Protein AF-A0A1Y3TBM9-F1 (afdb_monomer_lite)

Sequence (61 aa):
MRVISMELQKALEEYEKYFGERYFFYIGFQKTDEEIISEIQKCISTGKKQRPPKYEDDLIY

Secondary structure (DSSP, 8-state):
-----HHHHHHHHHHHHHHSS-----TT----HHHHHHHHHHHHHHT-PPPPP---TT---

Foldseek 3Di:
DPPQDPLLVVLQVVLCVQPVDGADDDPPDPDDSVNSSVVSVVCSVVVHHDDPDPPPPPPPD

pLDDT: mean 78.28, std 15.0, range [45.47, 93.31]

Radius of gyration: 12.76 Å; chains: 1; bounding box: 29×19×36 Å

Structure (mmCIF, N/CA/C/O backbone):
data_AF-A0A1Y3TBM9-F1
#
_entry.id   AF-A0A1Y3TBM9-F1
#
loop_
_atom_site.group_PDB
_atom_site.id
_atom_site.type_symbol
_atom_site.label_atom_id
_atom_site.label_alt_id
_atom_site.label_comp_id
_atom_site.label_asym_id
_atom_site.label_entity_id
_atom_site.label_seq_id
_atom_site.pdbx_PDB_ins_code
_atom_site.Cartn_x
_atom_site.Cartn_y
_atom_site.Cartn_z
_atom_site.occupancy
_atom_site.B_iso_or_equiv
_atom_site.auth_seq_id
_atom_site.auth_comp_id
_atom_site.auth_asym_id
_atom_site.auth_atom_id
_atom_site.pdbx_PDB_model_num
ATOM 1 N N . MET A 1 1 ? 20.805 -6.737 -6.558 1.00 45.47 1 MET A N 1
ATOM 2 C CA . MET A 1 1 ? 19.846 -6.742 -5.431 1.00 45.47 1 MET A CA 1
ATOM 3 C C . MET A 1 1 ? 19.534 -5.285 -5.123 1.00 45.47 1 MET A C 1
ATOM 5 O O . MET A 1 1 ? 20.461 -4.567 -4.771 1.00 45.47 1 MET A O 1
ATOM 9 N N . ARG A 1 2 ? 18.311 -4.797 -5.377 1.00 58.91 2 ARG A N 1
ATOM 10 C CA . ARG A 1 2 ? 17.942 -3.418 -5.010 1.00 58.91 2 ARG A CA 1
ATOM 11 C C . ARG A 1 2 ? 17.809 -3.389 -3.490 1.00 58.91 2 ARG A C 1
ATOM 13 O O . ARG A 1 2 ? 17.017 -4.151 -2.946 1.00 58.91 2 ARG A O 1
ATOM 20 N N . VAL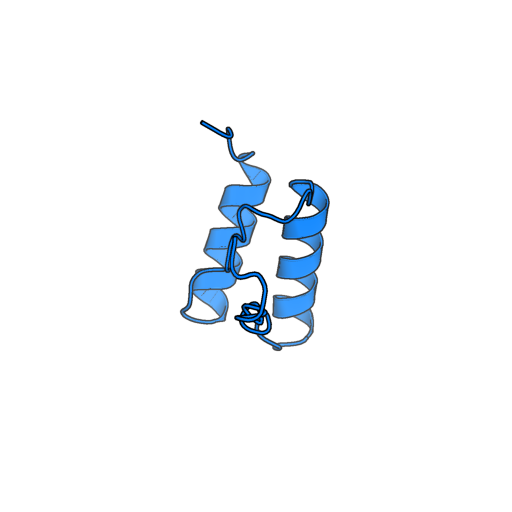 A 1 3 ? 18.636 -2.594 -2.818 1.00 63.00 3 VAL A N 1
ATOM 21 C CA . VAL A 1 3 ? 18.498 -2.372 -1.377 1.00 63.00 3 VAL A CA 1
ATOM 22 C C . VAL A 1 3 ? 17.279 -1.478 -1.207 1.00 63.00 3 VAL A C 1
ATOM 24 O O . VAL A 1 3 ? 17.286 -0.336 -1.651 1.00 63.00 3 VAL A O 1
ATOM 27 N N . ILE A 1 4 ? 16.209 -2.043 -0.659 1.00 69.56 4 ILE A N 1
ATOM 28 C CA . ILE A 1 4 ? 15.000 -1.308 -0.294 1.00 69.56 4 ILE A CA 1
ATOM 29 C C . ILE A 1 4 ? 15.357 -0.468 0.934 1.00 69.56 4 ILE A C 1
ATOM 31 O O . ILE A 1 4 ? 15.917 -0.999 1.896 1.00 69.56 4 ILE A O 1
ATOM 35 N N . SER A 1 5 ? 15.082 0.835 0.901 1.00 81.81 5 SER A N 1
ATOM 36 C CA . SER A 1 5 ? 15.271 1.691 2.075 1.00 81.81 5 SER A CA 1
ATOM 37 C C . SER A 1 5 ? 14.393 1.231 3.248 1.00 81.81 5 SER A C 1
ATOM 39 O O . SER A 1 5 ? 13.293 0.709 3.061 1.00 81.81 5 SER A O 1
ATOM 41 N N . MET A 1 6 ? 14.858 1.443 4.484 1.00 86.56 6 MET A N 1
ATOM 42 C CA . MET A 1 6 ? 14.101 1.071 5.691 1.00 86.56 6 MET A CA 1
ATOM 43 C C . MET A 1 6 ? 12.722 1.759 5.743 1.00 86.56 6 MET A C 1
ATOM 45 O O . MET A 1 6 ? 11.757 1.194 6.252 1.00 86.56 6 MET A O 1
ATOM 49 N N . GLU A 1 7 ? 12.611 2.960 5.168 1.00 87.25 7 GLU A N 1
ATOM 50 C CA . GLU A 1 7 ? 11.349 3.697 5.052 1.00 87.25 7 GLU A CA 1
ATOM 51 C C . GLU A 1 7 ? 10.386 3.060 4.050 1.00 87.25 7 GLU A C 1
ATOM 53 O O . GLU A 1 7 ? 9.201 2.905 4.353 1.00 87.25 7 GLU A O 1
ATOM 58 N N . LEU A 1 8 ? 10.891 2.621 2.893 1.00 87.06 8 LEU A N 1
ATOM 59 C CA . LEU A 1 8 ? 10.083 1.902 1.915 1.00 87.06 8 LEU A CA 1
ATOM 60 C C . LEU A 1 8 ? 9.584 0.579 2.500 1.00 87.06 8 LEU A C 1
ATOM 62 O O . LEU A 1 8 ? 8.406 0.267 2.362 1.00 87.06 8 LEU A O 1
ATOM 66 N N . GLN A 1 9 ? 10.436 -0.163 3.213 1.00 89.19 9 GLN A N 1
ATOM 67 C CA . GLN A 1 9 ? 10.019 -1.393 3.887 1.00 89.19 9 GLN A CA 1
ATOM 68 C C . GLN A 1 9 ? 8.855 -1.142 4.854 1.00 89.19 9 GLN A C 1
ATOM 70 O O . GLN A 1 9 ? 7.828 -1.814 4.767 1.00 89.19 9 GLN A O 1
ATOM 75 N N . LYS A 1 10 ? 8.973 -0.117 5.703 1.00 91.12 10 LYS A N 1
ATOM 76 C CA . LYS A 1 10 ? 7.923 0.247 6.657 1.00 91.12 10 LYS A CA 1
ATOM 77 C C . LYS A 1 10 ? 6.610 0.625 5.964 1.00 91.12 10 LYS A C 1
ATOM 79 O O . LYS A 1 10 ? 5.545 0.206 6.411 1.00 91.12 10 LYS A O 1
ATOM 84 N N . ALA A 1 11 ? 6.674 1.394 4.876 1.00 90.69 11 ALA A N 1
ATOM 85 C CA . ALA A 1 11 ? 5.486 1.766 4.110 1.00 90.69 11 ALA A CA 1
ATOM 86 C C . ALA A 1 11 ? 4.779 0.529 3.529 1.00 90.69 11 ALA A C 1
ATOM 88 O O . ALA A 1 11 ? 3.557 0.418 3.599 1.00 90.69 11 ALA A O 1
ATOM 89 N N . LEU A 1 12 ? 5.533 -0.441 3.007 1.00 90.12 12 LEU A N 1
ATOM 90 C CA . LEU A 1 12 ? 4.965 -1.685 2.480 1.00 90.12 12 LEU A CA 1
ATOM 91 C C . LEU A 1 12 ? 4.262 -2.517 3.548 1.00 90.12 12 LEU A C 1
ATOM 93 O O . LEU A 1 12 ? 3.174 -3.028 3.296 1.00 90.12 12 LEU A O 1
ATOM 97 N N . 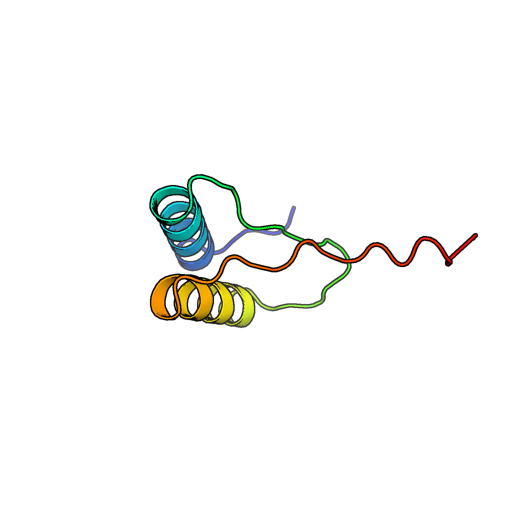GLU A 1 13 ? 4.874 -2.645 4.725 1.00 92.19 13 GLU A N 1
ATOM 98 C CA . GLU A 1 13 ? 4.273 -3.352 5.857 1.00 92.19 13 GLU A CA 1
ATOM 99 C C . GLU A 1 13 ? 2.981 -2.663 6.312 1.00 92.19 13 GLU A C 1
ATOM 101 O O . GLU A 1 13 ? 1.992 -3.325 6.627 1.00 92.19 13 GLU A O 1
ATOM 106 N N . GLU A 1 14 ? 2.954 -1.328 6.303 1.00 92.75 14 GLU A N 1
ATOM 107 C CA . GLU A 1 14 ? 1.755 -0.557 6.626 1.00 92.75 14 GLU A CA 1
ATOM 108 C C . GLU A 1 14 ? 0.642 -0.768 5.592 1.00 92.75 14 GLU A C 1
ATOM 110 O O . GLU A 1 14 ? -0.515 -0.982 5.963 1.00 92.75 14 GLU A O 1
ATOM 115 N N . TYR A 1 15 ? 0.992 -0.792 4.304 1.00 92.44 15 TYR A N 1
ATOM 116 C CA . TYR A 1 15 ? 0.058 -1.115 3.228 1.00 92.44 15 TYR A CA 1
ATOM 117 C C . TYR A 1 15 ? -0.528 -2.524 3.396 1.00 92.44 15 TYR A C 1
ATOM 119 O O . TYR A 1 15 ? -1.748 -2.694 3.338 1.00 92.44 15 TYR A O 1
ATOM 127 N N . GLU A 1 16 ? 0.320 -3.524 3.652 1.00 92.50 16 GLU A N 1
ATOM 128 C CA . GLU A 1 16 ? -0.096 -4.915 3.856 1.00 92.50 16 GLU A CA 1
ATOM 129 C C . GLU A 1 16 ? -1.002 -5.060 5.079 1.00 92.50 16 GLU A C 1
ATOM 131 O O . GLU A 1 16 ? -2.049 -5.703 5.002 1.00 92.50 16 GLU A O 1
ATOM 136 N N . LYS A 1 17 ? -0.672 -4.387 6.183 1.00 93.25 17 LYS A N 1
ATOM 137 C CA . LYS A 1 17 ? -1.501 -4.375 7.390 1.00 93.25 17 LYS A CA 1
ATOM 138 C C . LYS A 1 17 ? -2.860 -3.708 7.165 1.00 93.25 17 LYS A C 1
ATOM 140 O O . LYS A 1 17 ? -3.852 -4.161 7.732 1.00 93.25 17 LYS A O 1
ATOM 145 N N . TYR A 1 18 ? -2.912 -2.635 6.376 1.00 93.31 18 TYR A N 1
ATOM 146 C CA . TYR A 1 18 ? -4.147 -1.887 6.132 1.00 93.31 18 TYR A CA 1
ATOM 147 C C . TYR A 1 18 ? -5.082 -2.607 5.150 1.00 93.31 18 TYR A C 1
ATOM 149 O O . TYR A 1 18 ? -6.294 -2.641 5.355 1.00 93.31 18 TYR A O 1
ATOM 157 N N . PHE A 1 19 ? -4.533 -3.194 4.084 1.00 90.56 19 PHE A N 1
ATOM 158 C CA . PHE A 1 19 ? -5.318 -3.774 2.990 1.00 90.56 19 PHE A CA 1
ATOM 159 C C . PHE A 1 19 ? -5.400 -5.304 2.991 1.00 90.56 19 PHE A C 1
ATOM 161 O O . PHE A 1 19 ? -6.229 -5.851 2.253 1.00 90.56 19 PHE A O 1
ATOM 168 N N . GLY A 1 20 ? -4.569 -5.975 3.794 1.00 90.19 20 GLY A N 1
ATOM 169 C CA . GLY A 1 20 ? -4.427 -7.432 3.833 1.00 90.19 20 GLY A CA 1
ATOM 170 C C . GLY A 1 20 ? -3.709 -8.016 2.614 1.00 90.19 20 GLY A C 1
ATOM 171 O O . GLY A 1 20 ? -3.800 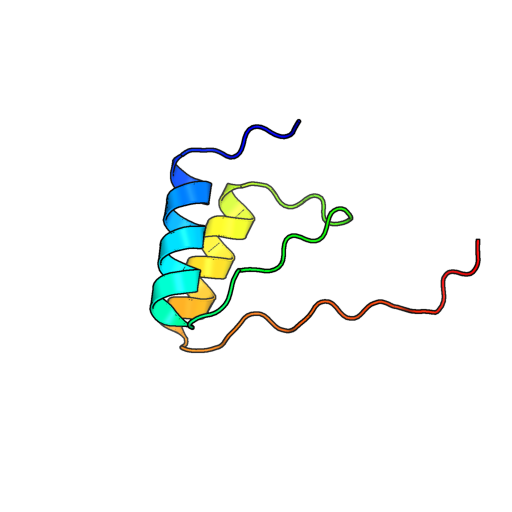-9.216 2.375 1.00 90.19 20 GLY A O 1
ATOM 172 N N . GLU A 1 21 ? -3.050 -7.178 1.810 1.00 87.81 21 GLU A N 1
ATOM 173 C CA . GLU A 1 21 ? -2.417 -7.567 0.549 1.00 87.81 21 GLU A CA 1
ATOM 174 C C . GLU A 1 21 ? -1.103 -6.815 0.347 1.00 87.81 21 GLU A C 1
ATOM 176 O O . GLU A 1 21 ? -0.974 -5.647 0.715 1.00 87.81 21 GLU A O 1
ATOM 181 N N . ARG A 1 22 ? -0.131 -7.472 -0.287 1.00 86.06 22 ARG A N 1
ATOM 182 C CA . ARG A 1 22 ? 1.177 -6.873 -0.568 1.00 86.06 22 ARG A CA 1
ATOM 183 C C . ARG A 1 22 ? 1.076 -5.858 -1.704 1.00 86.06 22 ARG A C 1
ATOM 185 O O . ARG A 1 22 ? 0.361 -6.066 -2.681 1.00 86.06 22 ARG A O 1
ATOM 192 N N . TYR A 1 23 ? 1.838 -4.776 -1.589 1.00 85.00 23 TYR A N 1
ATOM 193 C CA . TYR A 1 23 ? 1.975 -3.791 -2.658 1.00 85.00 23 TYR A CA 1
ATOM 194 C C . TYR A 1 23 ? 2.690 -4.401 -3.875 1.00 85.00 23 TYR A C 1
ATOM 196 O O . TYR A 1 23 ? 3.696 -5.103 -3.721 1.00 85.00 23 TYR A O 1
ATOM 204 N N . PHE A 1 24 ? 2.207 -4.127 -5.090 1.00 80.50 24 PHE A N 1
ATOM 205 C CA . PHE A 1 24 ? 2.803 -4.669 -6.308 1.00 80.50 24 PHE A CA 1
ATOM 206 C C . PHE A 1 24 ? 4.027 -3.846 -6.728 1.00 80.50 24 PHE A C 1
ATOM 208 O O . PHE A 1 24 ? 3.914 -2.705 -7.184 1.00 80.50 24 PHE A O 1
ATOM 215 N N . PHE A 1 25 ? 5.207 -4.464 -6.632 1.00 68.75 25 PHE A N 1
ATOM 216 C CA . PHE A 1 25 ? 6.442 -3.967 -7.239 1.00 68.75 25 PHE A CA 1
ATOM 217 C C . PHE A 1 25 ? 6.540 -4.436 -8.688 1.00 68.75 25 PHE A C 1
ATOM 219 O O . PHE A 1 25 ? 6.825 -5.604 -8.946 1.00 68.75 25 PHE A O 1
ATOM 226 N N . TYR A 1 26 ? 6.339 -3.533 -9.645 1.00 64.50 26 TYR A N 1
ATOM 227 C CA . TYR A 1 26 ? 6.617 -3.839 -11.046 1.00 64.50 26 TYR A CA 1
ATOM 228 C C . TYR A 1 26 ? 8.076 -3.511 -11.382 1.00 64.50 26 TYR A C 1
ATOM 230 O O . TYR A 1 26 ? 8.503 -2.364 -11.266 1.00 64.50 26 TYR A O 1
ATOM 238 N N . ILE A 1 27 ? 8.833 -4.521 -11.823 1.00 54.03 27 ILE A N 1
ATOM 239 C CA . ILE A 1 27 ? 10.274 -4.429 -12.136 1.00 54.03 27 ILE A CA 1
ATOM 240 C C . ILE A 1 27 ? 10.550 -3.502 -13.342 1.00 54.03 27 ILE A C 1
ATOM 242 O O . ILE A 1 27 ? 11.674 -3.043 -13.516 1.00 54.03 27 ILE A O 1
ATOM 246 N N . GLY A 1 28 ? 9.532 -3.164 -14.143 1.00 54.19 28 GLY A N 1
ATOM 247 C CA . GLY A 1 28 ? 9.660 -2.250 -15.285 1.00 54.19 28 GLY A CA 1
ATOM 248 C C . GLY A 1 28 ? 9.448 -0.762 -14.982 1.00 54.19 28 GLY A C 1
ATOM 249 O O . GLY A 1 28 ? 9.634 0.056 -15.877 1.00 54.19 28 GLY A O 1
ATOM 250 N N . PHE A 1 29 ? 9.057 -0.380 -13.761 1.00 54.84 29 PHE A N 1
ATOM 251 C CA . PHE A 1 29 ? 8.852 1.031 -13.417 1.00 54.84 29 PHE A CA 1
ATOM 252 C C . PHE A 1 29 ? 10.100 1.604 -12.738 1.00 54.84 29 PHE A C 1
ATOM 254 O O . PHE A 1 29 ? 10.500 1.148 -11.666 1.00 54.84 29 PHE A O 1
ATOM 261 N N . GLN A 1 30 ? 10.684 2.653 -13.323 1.00 67.69 30 GLN A N 1
ATOM 262 C CA . GLN A 1 30 ? 11.767 3.447 -12.723 1.00 67.69 30 GLN A CA 1
ATOM 263 C C . GLN A 1 30 ? 11.271 4.321 -11.548 1.00 67.69 30 GLN A C 1
ATOM 265 O O . GLN A 1 30 ? 11.691 5.463 -11.418 1.00 67.69 30 GLN A O 1
ATOM 270 N N . LYS A 1 31 ? 10.359 3.826 -10.698 1.00 75.88 31 LYS A N 1
ATOM 271 C CA . LYS A 1 31 ? 9.916 4.592 -9.525 1.00 75.88 31 LYS A CA 1
ATOM 272 C C . LYS A 1 31 ? 10.999 4.600 -8.463 1.00 75.88 31 LYS A C 1
ATOM 274 O O . LYS A 1 31 ? 11.582 3.549 -8.143 1.00 75.88 31 LYS A O 1
ATOM 279 N N . THR A 1 32 ? 11.250 5.776 -7.906 1.00 84.38 32 THR A N 1
ATOM 280 C CA . THR A 1 32 ? 12.104 5.915 -6.725 1.00 84.38 32 THR A CA 1
ATOM 281 C C . THR A 1 32 ? 11.375 5.395 -5.488 1.00 84.38 32 THR A C 1
ATOM 283 O O . THR A 1 32 ? 10.157 5.215 -5.486 1.00 84.38 32 THR A O 1
ATOM 286 N N . ASP A 1 33 ? 12.124 5.121 -4.423 1.00 86.06 33 ASP A N 1
ATOM 287 C CA . ASP A 1 33 ? 11.538 4.667 -3.161 1.00 86.06 33 ASP A CA 1
ATOM 288 C C . ASP A 1 33 ? 10.542 5.705 -2.604 1.00 86.06 33 ASP A C 1
ATOM 290 O O . ASP A 1 33 ? 9.468 5.334 -2.136 1.00 86.06 33 ASP A O 1
ATOM 294 N N . GLU A 1 34 ? 10.846 7.000 -2.745 1.00 86.25 34 GLU A N 1
ATOM 295 C CA . GLU A 1 34 ? 9.987 8.116 -2.325 1.00 86.25 34 GLU A CA 1
ATOM 296 C C . GLU A 1 34 ? 8.642 8.139 -3.061 1.00 86.25 34 GLU A C 1
ATOM 298 O O . GLU A 1 34 ? 7.593 8.326 -2.440 1.00 86.25 34 GLU A O 1
ATOM 303 N N . GLU A 1 35 ? 8.644 7.899 -4.376 1.00 86.56 35 GLU A N 1
ATOM 304 C CA . GLU A 1 35 ? 7.407 7.822 -5.158 1.00 86.56 35 GLU A CA 1
ATOM 305 C C . GLU A 1 35 ? 6.527 6.657 -4.700 1.00 86.56 35 GLU A C 1
ATOM 307 O O . GLU A 1 35 ? 5.309 6.800 -4.584 1.00 86.56 35 GLU A O 1
ATOM 312 N N . ILE A 1 36 ? 7.141 5.511 -4.398 1.00 86.88 36 ILE A N 1
ATOM 313 C CA . ILE A 1 36 ? 6.416 4.325 -3.936 1.00 86.88 36 ILE A CA 1
ATOM 314 C C . ILE A 1 36 ? 5.822 4.569 -2.545 1.00 86.88 36 ILE A C 1
ATOM 316 O O . ILE A 1 36 ? 4.651 4.262 -2.322 1.00 86.88 36 ILE A O 1
ATOM 320 N N . ILE A 1 37 ? 6.587 5.173 -1.631 1.00 89.88 37 ILE A N 1
ATOM 321 C CA . ILE A 1 37 ? 6.100 5.556 -0.298 1.00 89.88 37 ILE A CA 1
ATOM 322 C C . ILE A 1 37 ? 4.916 6.525 -0.422 1.00 89.88 37 ILE A C 1
ATOM 324 O O . ILE A 1 37 ? 3.884 6.322 0.220 1.00 89.88 37 ILE A O 1
ATOM 328 N N . SER A 1 38 ? 5.028 7.544 -1.278 1.00 90.69 38 SER A N 1
ATOM 329 C CA . SER A 1 38 ? 3.960 8.527 -1.493 1.00 90.69 38 SER A CA 1
ATOM 330 C C . SER A 1 38 ? 2.682 7.882 -2.041 1.00 90.69 38 SER A C 1
ATOM 332 O O . SER A 1 38 ? 1.578 8.167 -1.566 1.00 90.69 38 SER A O 1
ATOM 334 N N . GLU A 1 39 ? 2.805 6.956 -2.996 1.00 89.38 39 GLU A N 1
ATOM 335 C CA . GLU A 1 39 ? 1.651 6.218 -3.512 1.00 89.38 39 GLU A CA 1
ATOM 336 C C . GLU A 1 39 ? 1.002 5.324 -2.459 1.00 89.38 39 GLU A C 1
ATOM 338 O O . GLU A 1 39 ? -0.227 5.304 -2.359 1.00 89.38 39 GLU A O 1
ATOM 343 N N . ILE A 1 40 ? 1.797 4.627 -1.647 1.00 90.12 40 ILE A N 1
ATOM 344 C CA . ILE A 1 40 ? 1.295 3.814 -0.536 1.00 90.12 40 ILE A CA 1
ATOM 345 C C . ILE A 1 40 ? 0.495 4.678 0.442 1.00 90.12 40 ILE A C 1
ATOM 347 O O . ILE A 1 40 ? -0.652 4.349 0.758 1.00 90.12 40 ILE A O 1
ATOM 351 N N . GLN A 1 41 ? 1.052 5.814 0.868 1.00 90.62 41 GLN A N 1
ATOM 352 C CA . GLN A 1 41 ? 0.372 6.731 1.783 1.00 90.62 41 GLN A CA 1
ATOM 353 C C . GLN A 1 41 ? -0.926 7.277 1.189 1.00 90.62 41 GLN A C 1
ATOM 355 O O . GLN A 1 41 ? -1.936 7.392 1.888 1.00 90.62 41 GLN A O 1
ATOM 360 N N . LYS A 1 42 ? -0.937 7.573 -0.114 1.00 91.69 42 LYS A N 1
ATOM 361 C CA . LYS A 1 42 ? -2.142 7.999 -0.829 1.00 91.69 42 LYS A CA 1
ATOM 362 C C . LYS A 1 42 ? -3.189 6.886 -0.891 1.00 91.69 42 LYS A C 1
ATOM 364 O O . LYS A 1 42 ? -4.375 7.166 -0.709 1.00 91.69 42 LYS A O 1
ATOM 369 N N . CYS A 1 43 ? -2.781 5.639 -1.119 1.00 90.50 43 CYS A N 1
ATOM 370 C CA . CYS A 1 43 ? -3.686 4.491 -1.108 1.00 90.50 43 CYS A CA 1
ATOM 371 C C . CYS A 1 43 ? -4.352 4.342 0.263 1.00 90.50 43 CYS A C 1
ATOM 373 O O . CYS A 1 43 ? -5.579 4.328 0.339 1.00 90.50 43 CYS A O 1
ATOM 375 N N . ILE A 1 44 ? -3.558 4.334 1.338 1.00 90.81 44 ILE A N 1
ATOM 376 C CA . ILE A 1 44 ? -4.046 4.250 2.724 1.00 90.81 44 ILE A CA 1
ATOM 377 C C . ILE A 1 44 ? -4.987 5.422 3.034 1.00 90.81 44 ILE A C 1
ATOM 379 O O . ILE A 1 44 ? -6.112 5.210 3.478 1.00 90.81 44 ILE A O 1
ATOM 383 N N . SER A 1 45 ? -4.578 6.655 2.716 1.00 92.38 45 SER A N 1
ATOM 384 C CA . SER A 1 45 ? -5.373 7.864 2.986 1.00 92.38 45 SER A CA 1
ATOM 385 C C . SER A 1 45 ? -6.705 7.895 2.236 1.00 92.38 45 SER A C 1
ATOM 387 O O . SER A 1 45 ? -7.685 8.447 2.726 1.00 92.38 45 SER A O 1
ATOM 389 N N . THR A 1 46 ? -6.758 7.319 1.034 1.00 90.81 46 THR A N 1
ATOM 390 C CA . THR A 1 46 ? -7.985 7.271 0.223 1.00 90.81 46 THR A CA 1
ATOM 391 C C . THR A 1 46 ? -8.802 5.998 0.435 1.00 90.81 46 THR A C 1
ATOM 393 O O . THR A 1 46 ? -9.896 5.890 -0.122 1.00 90.81 46 THR A O 1
ATOM 396 N N . GLY A 1 47 ? -8.278 5.023 1.187 1.00 89.38 47 GLY A N 1
ATOM 397 C CA . GLY A 1 47 ? -8.849 3.682 1.327 1.00 89.38 47 GLY A CA 1
ATOM 398 C C . GLY A 1 47 ? -8.916 2.897 0.011 1.00 89.38 47 GLY A C 1
ATOM 399 O O . GLY A 1 47 ? -9.631 1.899 -0.079 1.00 89.38 47 GLY A O 1
ATOM 400 N N . LYS A 1 48 ? -8.214 3.347 -1.036 1.00 87.25 48 LYS A N 1
ATOM 401 C CA . LYS A 1 48 ? -8.228 2.724 -2.363 1.00 87.25 48 LYS A CA 1
ATOM 402 C C . LYS A 1 48 ? -6.933 1.958 -2.575 1.00 87.25 48 LYS A C 1
ATOM 404 O O . LYS A 1 48 ? -5.858 2.547 -2.561 1.00 87.25 48 LYS A O 1
ATOM 409 N N . LYS A 1 49 ? -7.060 0.654 -2.818 1.00 86.12 49 LYS A N 1
ATOM 410 C CA . LYS A 1 49 ? -5.941 -0.229 -3.162 1.00 86.12 49 LYS A CA 1
ATOM 411 C C . LYS A 1 49 ? -5.286 0.208 -4.474 1.00 86.12 49 LYS A C 1
ATOM 413 O O . LYS A 1 49 ? -5.954 0.744 -5.366 1.00 86.12 49 LYS A O 1
ATOM 418 N N . GLN A 1 50 ? -3.993 -0.074 -4.600 1.00 81.81 50 GLN A N 1
ATOM 419 C CA . GLN A 1 50 ? -3.279 0.014 -5.867 1.00 81.81 50 GLN A CA 1
ATOM 420 C C . GLN A 1 50 ? -4.036 -0.804 -6.922 1.00 81.81 50 GLN A C 1
ATOM 422 O O . GLN A 1 50 ? -4.473 -1.927 -6.662 1.00 81.81 50 GLN A O 1
ATOM 427 N N . ARG A 1 51 ? -4.214 -0.242 -8.121 1.00 72.94 51 ARG A N 1
ATOM 428 C CA . ARG A 1 51 ? -4.750 -1.027 -9.237 1.00 72.94 51 ARG A CA 1
ATOM 429 C C . ARG A 1 51 ? -3.710 -2.079 -9.623 1.00 72.94 51 ARG A C 1
ATOM 431 O O . ARG A 1 51 ? -2.532 -1.721 -9.691 1.00 72.94 51 ARG A O 1
ATOM 438 N N . PRO A 1 52 ? -4.116 -3.329 -9.903 1.00 68.00 52 PRO A N 1
ATOM 439 C CA . PRO A 1 52 ? -3.181 -4.319 -10.411 1.00 68.00 52 PRO A CA 1
ATOM 440 C C . PRO A 1 52 ? -2.504 -3.750 -11.665 1.00 68.00 52 PRO A C 1
ATOM 442 O O . PRO A 1 52 ? -3.182 -3.081 -12.462 1.00 68.00 52 PRO A O 1
ATOM 445 N N . PRO A 1 53 ? -1.186 -3.951 -11.834 1.00 64.19 53 PRO A N 1
ATOM 446 C CA . PRO A 1 53 ? -0.527 -3.559 -13.067 1.00 64.19 53 PRO A CA 1
ATOM 447 C C . PRO A 1 53 ? -1.272 -4.220 -14.229 1.00 64.19 53 PRO A C 1
ATOM 449 O O . PRO A 1 53 ? -1.528 -5.424 -14.215 1.00 64.19 53 PRO A O 1
ATOM 452 N N . LYS A 1 54 ? -1.676 -3.418 -15.217 1.00 58.88 54 LYS A N 1
ATOM 453 C CA . LYS A 1 54 ? -2.117 -3.974 -16.492 1.00 58.88 54 LYS A CA 1
ATOM 454 C C . LYS A 1 54 ? -0.857 -4.466 -17.185 1.00 58.88 54 LYS A C 1
ATOM 456 O O . LYS A 1 54 ? -0.026 -3.653 -17.576 1.00 58.88 54 LYS A O 1
ATOM 461 N N . TYR A 1 55 ? -0.702 -5.779 -17.272 1.00 56.41 55 TYR A N 1
ATOM 462 C CA . TYR A 1 55 ? 0.219 -6.367 -18.227 1.00 56.41 55 TYR A CA 1
ATOM 463 C C . TYR A 1 55 ? -0.366 -6.036 -19.601 1.00 56.41 55 TYR A C 1
ATOM 465 O O . TYR A 1 55 ? -1.454 -6.498 -19.939 1.00 56.41 55 TYR A O 1
ATOM 473 N N . GLU A 1 56 ? 0.266 -5.125 -20.339 1.00 55.28 56 GLU A N 1
ATOM 474 C CA . GLU A 1 56 ? 0.013 -5.050 -21.774 1.00 55.28 56 GLU A CA 1
ATOM 475 C C . GLU A 1 56 ? 0.608 -6.335 -22.353 1.00 55.28 56 GLU A C 1
ATOM 477 O O . GLU A 1 56 ? 1.811 -6.427 -22.575 1.00 55.28 56 GLU A O 1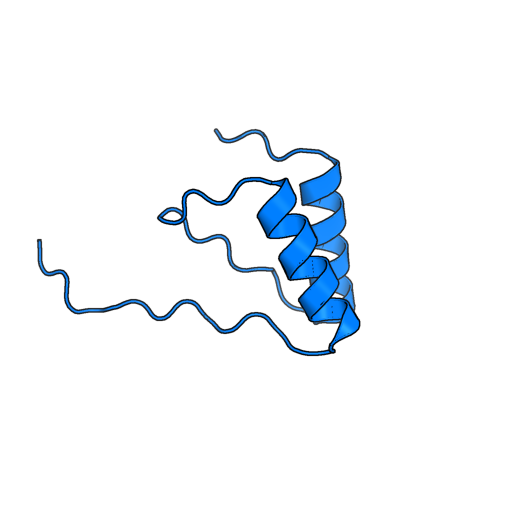
ATOM 482 N N . ASP A 1 57 ? -0.239 -7.351 -22.517 1.00 53.09 57 ASP A N 1
ATOM 483 C CA . ASP A 1 57 ? 0.061 -8.666 -23.109 1.00 53.09 57 ASP A CA 1
ATOM 484 C C . ASP A 1 57 ? 0.530 -8.578 -24.588 1.00 53.09 57 ASP A C 1
ATOM 486 O O . ASP A 1 57 ? 0.6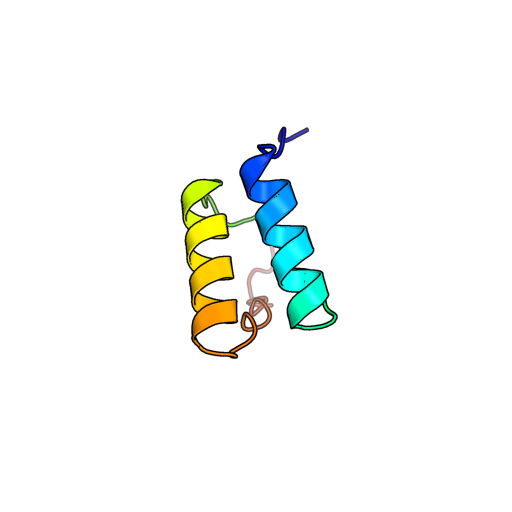99 -9.592 -25.253 1.00 53.09 57 ASP A O 1
ATOM 490 N N . ASP A 1 58 ? 0.765 -7.370 -25.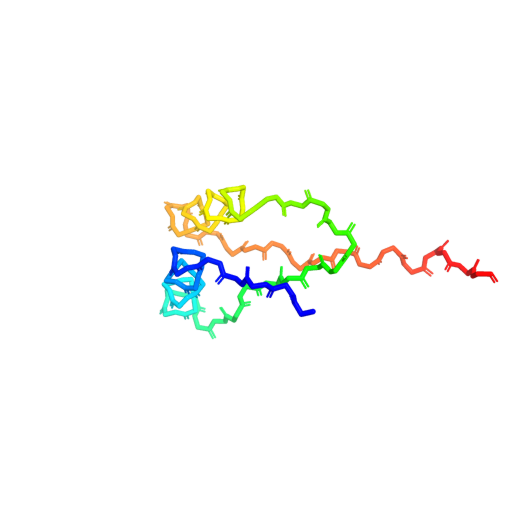115 1.00 53.03 58 ASP A N 1
ATOM 491 C CA . ASP A 1 58 ? 0.952 -7.064 -26.541 1.00 53.03 58 ASP A CA 1
ATOM 492 C C . ASP A 1 58 ? 2.393 -6.661 -26.918 1.00 53.03 58 ASP A C 1
ATOM 494 O O . ASP A 1 58 ? 2.636 -6.034 -27.947 1.00 53.03 58 ASP A O 1
ATOM 498 N N . LEU A 1 59 ? 3.388 -7.028 -26.108 1.00 52.94 59 LEU A N 1
ATOM 499 C CA . LEU A 1 59 ? 4.796 -6.989 -26.526 1.00 52.94 59 LEU A CA 1
ATOM 500 C C . LEU A 1 59 ? 5.315 -8.419 -26.702 1.00 52.94 59 LEU A C 1
ATOM 502 O O . LEU A 1 59 ? 6.038 -8.953 -25.861 1.00 52.94 59 LEU A O 1
ATOM 506 N N . ILE A 1 60 ? 4.918 -9.038 -27.819 1.00 50.44 60 ILE A N 1
ATOM 507 C CA . ILE A 1 60 ? 5.595 -10.215 -28.376 1.00 50.44 60 ILE A CA 1
ATOM 508 C C . ILE A 1 60 ? 6.994 -9.753 -28.818 1.00 50.44 60 ILE A C 1
ATOM 510 O O . ILE A 1 60 ? 7.109 -8.845 -29.641 1.00 50.44 60 ILE A O 1
ATOM 514 N N . TYR A 1 61 ? 8.025 -10.338 -28.203 1.00 50.91 61 TYR A N 1
ATOM 515 C CA . TYR A 1 61 ? 9.451 -10.062 -28.428 1.00 50.91 61 TYR A CA 1
ATOM 516 C C . TYR A 1 61 ? 9.928 -10.503 -29.817 1.00 50.91 61 TYR A C 1
ATOM 518 O O . TYR A 1 61 ? 9.508 -11.600 -30.256 1.00 50.91 61 TYR A O 1
#